Protein AF-A0A3M1MKJ1-F1 (afdb_monomer)

Structure (mmCIF, N/CA/C/O backbone):
data_AF-A0A3M1MKJ1-F1
#
_entry.id   AF-A0A3M1MKJ1-F1
#
loop_
_atom_site.group_PDB
_atom_site.id
_atom_site.type_symbol
_atom_site.label_atom_id
_atom_site.label_alt_id
_atom_site.label_comp_id
_atom_site.label_asym_id
_atom_site.label_entity_id
_atom_site.label_seq_id
_atom_site.pdbx_PDB_ins_code
_atom_site.Cartn_x
_atom_site.Cartn_y
_atom_site.Cartn_z
_atom_site.occupancy
_atom_site.B_iso_or_equiv
_atom_site.auth_seq_id
_atom_site.auth_comp_id
_atom_site.auth_asym_id
_atom_site.auth_atom_id
_atom_site.pdbx_PDB_model_num
ATOM 1 N N . MET A 1 1 ? -77.655 -26.118 -20.283 1.00 44.50 1 MET A N 1
ATOM 2 C CA . MET A 1 1 ? -76.369 -26.492 -19.653 1.00 44.50 1 MET A CA 1
ATOM 3 C C . MET A 1 1 ? -75.683 -25.214 -19.198 1.00 44.50 1 MET A C 1
ATOM 5 O O . MET A 1 1 ? -75.371 -24.375 -20.030 1.00 44.50 1 MET A O 1
ATOM 9 N N . LEU A 1 2 ? -75.584 -25.030 -17.882 1.00 45.72 2 LEU A N 1
ATOM 10 C CA . LEU A 1 2 ? -75.139 -23.816 -17.193 1.00 45.72 2 LEU A CA 1
ATOM 11 C C . LEU A 1 2 ? -73.603 -23.833 -17.069 1.00 45.72 2 LEU A C 1
ATOM 13 O O . LEU A 1 2 ? -73.055 -24.841 -16.626 1.00 45.72 2 LEU A O 1
ATOM 17 N N . ARG A 1 3 ? -72.900 -22.760 -17.451 1.00 49.41 3 ARG A N 1
ATOM 18 C CA . ARG A 1 3 ? -71.458 -22.596 -17.180 1.00 49.41 3 ARG A CA 1
ATOM 19 C C . ARG A 1 3 ? -71.204 -21.209 -16.593 1.00 49.41 3 ARG A C 1
ATOM 21 O O . ARG A 1 3 ? -71.334 -20.209 -17.289 1.00 49.41 3 ARG A O 1
ATOM 28 N N . LEU A 1 4 ? -70.880 -21.184 -15.303 1.00 50.47 4 LEU A N 1
ATOM 29 C CA . LEU A 1 4 ? -70.461 -20.012 -14.539 1.00 50.47 4 LEU A CA 1
ATOM 30 C C . LEU A 1 4 ? -68.922 -19.925 -14.594 1.00 50.47 4 LEU A C 1
ATOM 32 O O . LEU A 1 4 ? -68.280 -20.932 -14.283 1.00 50.47 4 LEU A O 1
ATOM 36 N N . PRO A 1 5 ? -68.300 -18.796 -14.978 1.00 58.44 5 PRO A N 1
ATOM 37 C CA . PRO A 1 5 ? -66.852 -18.662 -14.895 1.00 58.44 5 PRO A CA 1
ATOM 38 C C . PRO A 1 5 ? -66.436 -18.209 -13.488 1.00 58.44 5 PRO A C 1
ATOM 40 O O . PRO A 1 5 ? -66.929 -17.218 -12.955 1.00 58.44 5 PRO A O 1
ATOM 43 N N . LEU A 1 6 ? -65.525 -18.981 -12.897 1.00 55.62 6 LEU A N 1
ATOM 44 C CA . LEU A 1 6 ? -64.877 -18.750 -11.611 1.00 55.62 6 LEU A CA 1
ATOM 45 C C . LEU A 1 6 ? -63.793 -17.673 -11.768 1.00 55.62 6 LEU A C 1
ATOM 47 O O . LEU A 1 6 ? -62.724 -17.933 -12.318 1.00 55.62 6 LEU A O 1
ATOM 51 N N . THR A 1 7 ? -64.067 -16.462 -11.290 1.00 56.16 7 THR A N 1
ATOM 52 C CA . THR A 1 7 ? -63.101 -15.358 -11.252 1.00 56.16 7 THR A CA 1
ATOM 53 C C . THR A 1 7 ? -62.171 -15.541 -10.048 1.00 56.16 7 THR A C 1
ATOM 55 O O . THR A 1 7 ? -62.582 -15.346 -8.907 1.00 56.16 7 THR A O 1
ATOM 58 N N . ILE A 1 8 ? -60.919 -15.937 -10.287 1.00 60.19 8 ILE A N 1
ATOM 59 C CA . ILE A 1 8 ? -59.873 -16.006 -9.254 1.00 60.19 8 ILE A CA 1
ATOM 60 C C . ILE A 1 8 ? -59.255 -14.612 -9.100 1.00 60.19 8 ILE A C 1
ATOM 62 O O . ILE A 1 8 ? -58.613 -14.100 -10.016 1.00 60.19 8 ILE A O 1
ATOM 66 N N . LEU A 1 9 ? -59.467 -13.997 -7.936 1.00 54.03 9 LEU A N 1
ATOM 67 C CA . LEU A 1 9 ? -58.896 -12.710 -7.542 1.00 54.03 9 LEU A CA 1
ATOM 68 C C . LEU A 1 9 ? -57.541 -12.957 -6.850 1.00 54.03 9 LEU A C 1
ATOM 70 O O . LEU A 1 9 ? -57.502 -13.483 -5.740 1.00 54.03 9 LEU A O 1
ATOM 74 N N . ILE A 1 10 ? -56.428 -12.607 -7.502 1.00 65.31 10 ILE A N 1
ATOM 75 C CA . ILE A 1 10 ? -55.080 -12.692 -6.915 1.00 65.31 10 ILE A CA 1
ATOM 76 C C . ILE A 1 10 ? -54.782 -11.374 -6.191 1.00 65.31 10 ILE A C 1
ATOM 78 O O . ILE A 1 10 ? -54.643 -10.329 -6.824 1.00 65.31 10 ILE A O 1
ATOM 82 N N . VAL A 1 11 ? -54.679 -11.425 -4.862 1.00 54.47 11 VAL A N 1
ATOM 83 C CA . VAL A 1 11 ? -54.251 -10.301 -4.017 1.00 54.47 11 VAL A CA 1
ATOM 84 C C . VAL A 1 11 ? -52.725 -10.337 -3.902 1.00 54.47 11 VAL A C 1
ATOM 86 O O . VAL A 1 11 ? -52.169 -11.198 -3.224 1.00 54.47 11 VAL A O 1
ATOM 89 N N . PHE A 1 12 ? -52.039 -9.409 -4.571 1.00 56.84 12 PHE A N 1
ATOM 90 C CA . PHE A 1 12 ? -50.605 -9.175 -4.384 1.00 56.84 12 PHE A CA 1
ATOM 91 C C . PHE A 1 12 ? -50.377 -8.383 -3.089 1.00 56.84 12 PHE A C 1
ATOM 93 O O . PHE A 1 12 ? -50.688 -7.195 -3.017 1.00 56.84 12 PHE A O 1
ATOM 100 N N . ALA A 1 13 ? -49.817 -9.029 -2.066 1.00 53.59 13 ALA A N 1
ATOM 101 C CA . ALA A 1 13 ? -49.270 -8.334 -0.906 1.00 53.59 13 ALA A CA 1
ATOM 102 C C . ALA A 1 13 ? -47.932 -7.683 -1.298 1.00 53.59 13 ALA A C 1
ATOM 104 O O . ALA A 1 13 ? -46.962 -8.374 -1.610 1.00 53.59 13 ALA A O 1
ATOM 105 N N . ALA A 1 14 ? -47.885 -6.350 -1.313 1.00 55.50 14 ALA A N 1
ATOM 106 C CA . ALA A 1 14 ? -46.664 -5.591 -1.556 1.00 55.50 14 ALA A CA 1
ATOM 107 C C . ALA A 1 14 ? -45.733 -5.708 -0.339 1.00 55.50 14 ALA A C 1
ATOM 109 O O . ALA A 1 14 ? -45.978 -5.104 0.704 1.00 55.50 14 ALA A O 1
ATOM 110 N N . VAL A 1 15 ? -44.668 -6.498 -0.468 1.00 64.50 15 VAL A N 1
ATOM 111 C CA . VAL A 1 15 ? -43.574 -6.529 0.508 1.00 64.50 15 VAL A CA 1
ATOM 112 C C . VAL A 1 15 ? -42.641 -5.354 0.193 1.00 64.50 15 VAL A C 1
ATOM 114 O O . VAL A 1 15 ? -42.145 -5.277 -0.934 1.00 64.50 15 VAL A O 1
ATOM 117 N N . PRO A 1 16 ? -42.388 -4.422 1.129 1.00 58.75 16 PRO A N 1
ATOM 118 C CA . PRO A 1 16 ? -41.440 -3.345 0.894 1.00 58.75 16 PRO A CA 1
ATOM 119 C C . PRO A 1 16 ? -40.025 -3.931 0.850 1.00 58.75 16 PRO A C 1
ATOM 121 O O . PRO A 1 16 ? -39.505 -4.432 1.846 1.00 58.75 16 PRO A O 1
ATOM 124 N N . ALA A 1 17 ? -39.403 -3.883 -0.327 1.00 57.53 17 ALA A N 1
ATOM 125 C CA . ALA A 1 17 ? -37.996 -4.203 -0.500 1.00 57.53 17 ALA A CA 1
ATOM 126 C C . ALA A 1 17 ? -37.149 -3.109 0.172 1.00 57.53 17 ALA A C 1
ATOM 128 O O . ALA A 1 17 ? -37.038 -1.992 -0.332 1.00 57.53 17 ALA A O 1
ATOM 129 N N . LEU A 1 18 ? -36.553 -3.427 1.321 1.00 58.69 18 LEU A N 1
ATOM 130 C CA . LEU A 1 18 ? -35.468 -2.641 1.904 1.00 58.69 18 LEU A CA 1
ATOM 131 C C . LEU A 1 18 ? -34.250 -2.765 0.976 1.00 58.69 18 LEU A C 1
ATOM 133 O O . LEU A 1 18 ? -33.569 -3.788 0.960 1.00 58.69 18 LEU A O 1
ATOM 137 N N . ALA A 1 19 ? -34.013 -1.743 0.155 1.00 54.19 19 ALA A N 1
ATOM 138 C CA . ALA A 1 19 ? -32.850 -1.665 -0.720 1.00 54.19 19 ALA A CA 1
ATOM 139 C C . ALA A 1 19 ? -31.569 -1.460 0.111 1.00 54.19 19 ALA A C 1
ATOM 141 O O . ALA A 1 19 ? -31.458 -0.490 0.859 1.00 54.19 19 ALA A O 1
ATOM 142 N N . ALA A 1 20 ? -30.597 -2.364 -0.031 1.00 49.19 20 ALA A N 1
ATOM 143 C CA . ALA A 1 20 ? -29.265 -2.229 0.553 1.00 49.19 20 ALA A CA 1
ATOM 144 C C . ALA A 1 20 ? -28.429 -1.206 -0.252 1.00 49.19 20 ALA A C 1
ATOM 146 O O . ALA A 1 20 ? -28.209 -1.420 -1.446 1.00 49.19 20 ALA A O 1
ATOM 147 N N . PRO A 1 21 ? -27.924 -0.113 0.352 1.00 47.44 21 PRO A N 1
ATOM 148 C CA . PRO A 1 21 ? -27.178 0.934 -0.355 1.00 47.44 21 PRO A CA 1
ATOM 149 C C . PRO A 1 21 ? -25.675 0.619 -0.529 1.00 47.44 21 PRO A C 1
ATOM 151 O O . PRO A 1 21 ? -24.838 1.517 -0.501 1.00 47.44 21 PRO A O 1
ATOM 154 N N . SER A 1 22 ? -25.288 -0.649 -0.691 1.00 52.44 22 SER A N 1
ATOM 155 C CA . SER A 1 22 ? -23.883 -1.063 -0.528 1.00 52.44 22 SER A CA 1
ATOM 156 C C . SER A 1 22 ? -22.984 -0.832 -1.755 1.00 52.44 22 SER A C 1
ATOM 158 O O . SER A 1 22 ? -21.783 -0.644 -1.597 1.00 52.44 22 SER A O 1
ATOM 160 N N . SER A 1 23 ? -23.515 -0.795 -2.981 1.00 50.31 23 SER A N 1
ATOM 161 C CA . SER A 1 23 ? -22.684 -0.724 -4.200 1.00 50.31 23 SER A CA 1
ATOM 162 C C . SER A 1 23 ? -22.176 0.681 -4.543 1.00 50.31 23 SER A C 1
ATOM 164 O O . SER A 1 23 ? -21.058 0.834 -5.029 1.00 50.31 23 SER A O 1
ATOM 166 N N . GLN A 1 24 ? -22.963 1.722 -4.266 1.00 52.75 24 GLN A N 1
ATOM 167 C CA . GLN A 1 24 ? -22.581 3.111 -4.564 1.00 52.75 24 GLN A CA 1
ATOM 168 C C . GLN A 1 24 ? -21.527 3.638 -3.580 1.00 52.75 24 GLN A C 1
ATOM 170 O O . GLN A 1 24 ? -20.633 4.391 -3.963 1.00 52.75 24 GLN A O 1
ATOM 175 N N . HIS A 1 25 ? -21.605 3.206 -2.319 1.00 54.34 25 HIS A N 1
ATOM 176 C CA . HIS A 1 25 ? -20.670 3.599 -1.267 1.00 54.34 25 HIS A CA 1
ATOM 177 C C . HIS A 1 25 ? -19.290 2.953 -1.449 1.00 54.34 25 HIS A C 1
ATOM 179 O O . HIS A 1 25 ? -18.283 3.659 -1.416 1.00 54.34 25 HIS A O 1
ATOM 185 N N . LEU A 1 26 ? -19.237 1.657 -1.785 1.00 55.16 26 LEU A N 1
ATOM 186 C CA . LEU A 1 26 ? -17.987 0.962 -2.126 1.00 55.16 26 LEU A CA 1
ATOM 187 C C . LEU A 1 26 ? -17.297 1.572 -3.359 1.00 55.16 26 LEU A C 1
ATOM 189 O O . LEU A 1 26 ? -16.086 1.768 -3.343 1.00 55.16 26 LEU A O 1
ATOM 193 N N . GLY A 1 27 ? -18.060 1.977 -4.382 1.00 55.91 27 GLY A N 1
ATOM 194 C CA . GLY A 1 27 ? -17.507 2.659 -5.559 1.00 55.91 27 GLY A CA 1
ATOM 195 C C . GLY A 1 27 ? -16.817 3.994 -5.239 1.00 55.91 27 GLY A C 1
ATOM 196 O O . GLY A 1 27 ? -15.847 4.360 -5.898 1.00 55.91 27 GLY A O 1
ATOM 197 N N . SER A 1 28 ? -17.257 4.706 -4.193 1.00 58.31 28 SER A N 1
ATOM 198 C CA . SER A 1 28 ? -16.573 5.921 -3.720 1.00 58.31 28 SER A CA 1
ATOM 199 C C . SER A 1 28 ? -15.235 5.617 -3.032 1.00 58.31 28 SER A C 1
ATOM 201 O O . SER A 1 28 ? -14.289 6.409 -3.121 1.00 58.31 28 SER A O 1
ATOM 203 N N . LEU A 1 29 ? -15.141 4.441 -2.397 1.00 57.12 29 LEU A N 1
ATOM 204 C CA . LEU A 1 29 ? -13.925 3.950 -1.763 1.00 57.12 29 LEU A CA 1
ATOM 205 C C . LEU A 1 29 ? -12.910 3.476 -2.803 1.00 57.12 29 LEU A C 1
ATOM 207 O O . LEU A 1 29 ? -11.734 3.625 -2.533 1.00 57.12 29 LEU A O 1
ATOM 211 N N . SER A 1 30 ? -13.316 3.027 -3.994 1.00 62.16 30 SER A N 1
ATOM 212 C CA . SER A 1 30 ? -12.430 2.578 -5.090 1.00 62.16 30 SER A CA 1
ATOM 213 C C . SER A 1 30 ? -11.828 3.715 -5.946 1.00 62.16 30 SER A C 1
ATOM 215 O O . SER A 1 30 ? -11.547 3.543 -7.132 1.00 62.16 30 SER A O 1
ATOM 217 N N . THR A 1 31 ? -11.637 4.905 -5.370 1.00 68.44 31 THR A N 1
ATOM 218 C CA . THR A 1 31 ? -11.038 6.081 -6.038 1.00 68.44 31 THR A CA 1
ATOM 219 C C . THR A 1 31 ? -9.621 6.360 -5.528 1.00 68.44 31 THR A C 1
ATOM 221 O O . THR A 1 31 ? -9.249 5.870 -4.463 1.00 68.44 31 THR A O 1
ATOM 224 N N . ASP A 1 32 ? -8.850 7.224 -6.202 1.00 68.06 32 ASP A N 1
ATOM 225 C CA . ASP A 1 32 ? -7.521 7.653 -5.718 1.00 68.06 32 ASP A CA 1
ATOM 226 C C . ASP A 1 32 ? -7.573 8.213 -4.288 1.00 68.06 32 ASP A C 1
ATOM 228 O O . ASP A 1 32 ? -6.707 7.943 -3.457 1.00 68.06 32 ASP A O 1
ATOM 232 N N . LYS A 1 33 ? -8.649 8.940 -3.949 1.00 73.00 33 LYS A N 1
ATOM 233 C CA . LYS A 1 33 ? -8.877 9.428 -2.579 1.00 73.00 33 LYS A CA 1
ATOM 234 C C . LYS A 1 33 ? -9.069 8.287 -1.583 1.00 73.00 33 LYS A C 1
ATOM 236 O O . LYS A 1 33 ? -8.635 8.405 -0.438 1.00 73.00 33 LYS A O 1
ATOM 241 N N . GLY A 1 34 ? -9.716 7.207 -2.005 1.00 77.44 34 GLY A N 1
ATOM 242 C CA . GLY A 1 34 ? -9.892 6.010 -1.197 1.00 77.44 34 GLY A CA 1
ATOM 243 C C . GLY A 1 34 ? -8.583 5.265 -0.949 1.00 77.44 34 GLY A C 1
ATOM 244 O O . GLY A 1 34 ? -8.339 4.870 0.188 1.00 77.44 34 GLY A O 1
ATOM 245 N N . ILE A 1 35 ? -7.694 5.188 -1.943 1.00 78.88 35 ILE A N 1
ATOM 246 C CA . ILE A 1 35 ? -6.337 4.626 -1.792 1.00 78.88 35 ILE A CA 1
ATOM 247 C C . ILE A 1 35 ? -5.534 5.440 -0.781 1.00 78.88 35 ILE A C 1
ATOM 249 O O . ILE A 1 35 ? -4.988 4.893 0.178 1.00 78.88 35 ILE A O 1
ATOM 253 N N . SER A 1 36 ? -5.515 6.766 -0.936 1.00 81.06 36 SER A N 1
ATOM 254 C CA . SER A 1 36 ? -4.865 7.666 0.022 1.00 81.06 36 SER A CA 1
ATOM 255 C C . SER A 1 36 ? -5.437 7.498 1.431 1.00 81.06 36 SER A C 1
ATOM 257 O O . SER A 1 36 ? -4.697 7.495 2.418 1.00 81.06 36 SER A O 1
ATOM 259 N N . GLY A 1 37 ? -6.758 7.318 1.534 1.00 87.38 37 GLY A N 1
ATOM 260 C CA . GLY A 1 37 ? -7.434 6.968 2.777 1.00 87.38 37 GLY A CA 1
ATOM 261 C C . GLY A 1 37 ? -6.913 5.656 3.366 1.00 87.38 37 GLY A C 1
ATOM 262 O O . GLY A 1 37 ? -6.538 5.631 4.537 1.00 87.38 37 GLY A O 1
ATOM 263 N N . PHE A 1 38 ? -6.829 4.597 2.560 1.00 90.00 38 PHE A N 1
ATOM 264 C CA . PHE A 1 38 ?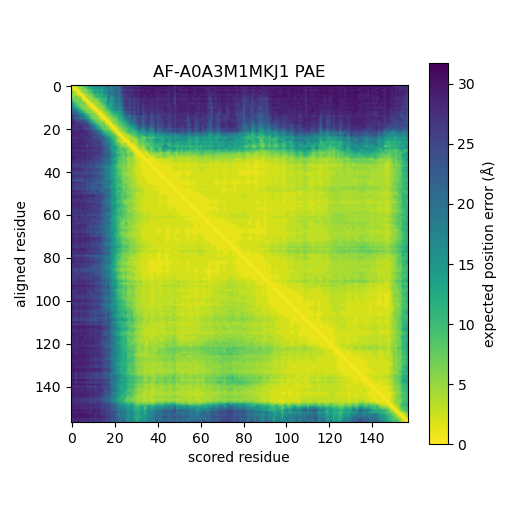 -6.329 3.288 2.975 1.00 90.00 38 PHE A CA 1
ATOM 265 C C . PHE A 1 38 ? -4.904 3.387 3.535 1.00 90.00 38 PHE A C 1
ATOM 267 O O . PHE A 1 38 ? -4.665 2.983 4.675 1.00 90.00 38 PHE A O 1
ATOM 274 N N . HIS A 1 39 ? -3.976 4.002 2.792 1.00 87.69 39 HIS A N 1
ATOM 275 C CA . HIS A 1 39 ? -2.589 4.177 3.241 1.00 87.69 39 HIS A CA 1
ATOM 276 C C . HIS A 1 39 ? -2.507 4.952 4.555 1.00 87.69 39 HIS A C 1
ATOM 278 O O . HIS A 1 39 ? -1.776 4.565 5.467 1.00 87.69 39 HIS A O 1
ATOM 284 N N . LYS A 1 40 ? -3.316 6.007 4.698 1.00 89.81 40 LYS A N 1
ATOM 285 C CA . LYS A 1 40 ? -3.372 6.803 5.926 1.00 89.81 40 LYS A CA 1
ATOM 286 C C . LYS A 1 40 ? -3.866 5.993 7.123 1.00 89.81 40 LYS A C 1
ATOM 288 O O . LYS A 1 40 ? -3.370 6.204 8.229 1.00 89.81 40 LYS A O 1
ATOM 293 N N . VAL A 1 41 ? -4.832 5.094 6.933 1.00 94.38 41 VAL A N 1
ATOM 294 C CA . VAL A 1 41 ? -5.298 4.205 8.007 1.00 94.38 41 VAL A CA 1
ATOM 295 C C . VAL A 1 41 ? -4.205 3.214 8.388 1.00 94.38 41 VAL A C 1
ATOM 297 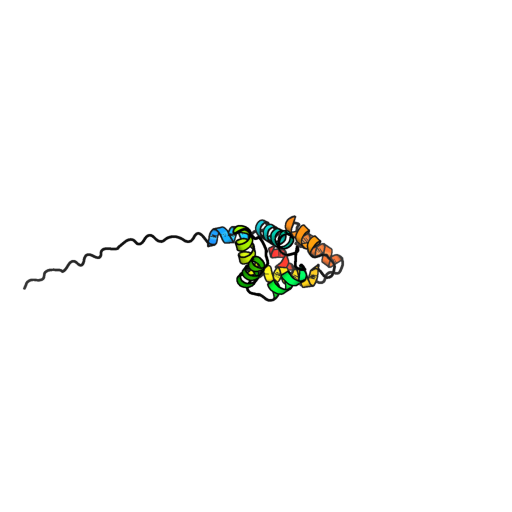O O . VAL A 1 41 ? -3.908 3.089 9.576 1.00 94.38 41 VAL A O 1
ATOM 300 N N . ILE A 1 42 ? -3.560 2.573 7.409 1.00 94.06 42 ILE A N 1
ATOM 301 C CA . ILE A 1 42 ? -2.450 1.653 7.676 1.00 94.06 42 ILE A CA 1
ATOM 302 C C . ILE A 1 42 ? -1.346 2.343 8.489 1.00 94.06 42 ILE A C 1
ATOM 304 O O . ILE A 1 42 ? -0.954 1.828 9.538 1.00 94.06 42 ILE A O 1
ATOM 308 N N . GLU A 1 43 ? -0.913 3.528 8.061 1.00 91.19 43 GLU A N 1
ATOM 309 C CA . GLU A 1 43 ? 0.173 4.268 8.712 1.00 91.19 43 GLU A CA 1
ATOM 310 C C . GLU A 1 43 ? -0.201 4.790 10.107 1.00 91.19 43 GLU A C 1
ATOM 312 O O . GLU A 1 43 ? 0.620 4.874 11.009 1.00 91.19 43 GLU A O 1
ATOM 317 N N . LYS A 1 44 ? -1.462 5.160 10.339 1.00 94.00 44 LYS A N 1
ATOM 318 C CA . LYS A 1 44 ? -1.850 5.732 11.639 1.00 94.00 44 LYS A CA 1
ATOM 319 C C . LYS A 1 44 ? -2.305 4.706 12.661 1.00 94.00 44 LYS A C 1
ATOM 321 O O . LYS A 1 44 ? -2.324 5.015 13.850 1.00 94.00 44 LYS A O 1
ATOM 326 N N . ARG A 1 45 ? -2.773 3.542 12.209 1.00 96.5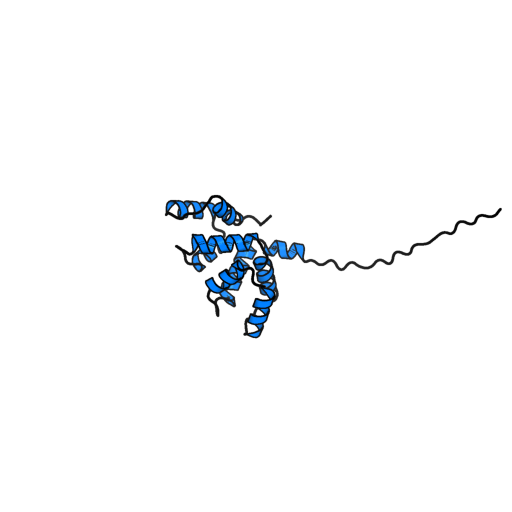0 45 ARG A N 1
ATOM 327 C CA . ARG A 1 45 ? -3.448 2.558 13.069 1.00 96.50 45 ARG A CA 1
ATOM 328 C C . ARG A 1 45 ? -2.676 1.260 13.179 1.00 96.50 45 ARG A C 1
ATOM 330 O O . ARG A 1 45 ? -2.659 0.655 14.246 1.00 96.50 45 ARG A O 1
ATOM 337 N N . CYS A 1 46 ? -2.071 0.815 12.084 1.00 96.44 46 CYS A N 1
ATOM 338 C CA . CYS A 1 46 ? -1.467 -0.508 12.013 1.00 96.44 46 CYS A CA 1
ATOM 339 C C . CYS A 1 46 ? 0.043 -0.445 12.250 1.00 96.44 46 CYS A C 1
ATOM 341 O O . CYS A 1 46 ? 0.573 -1.292 12.974 1.00 96.44 46 CYS A O 1
ATOM 343 N N . THR A 1 47 ? 0.736 0.562 11.704 1.00 95.56 47 THR A N 1
ATOM 344 C CA . THR A 1 47 ? 2.199 0.666 11.849 1.00 95.56 47 THR A CA 1
ATOM 345 C C . THR A 1 47 ? 2.653 1.064 13.254 1.00 95.56 47 THR A C 1
ATOM 347 O O . THR A 1 47 ? 3.800 0.833 13.622 1.00 95.56 47 THR A O 1
ATOM 350 N N . THR A 1 48 ? 1.731 1.529 14.104 1.00 95.25 48 THR A N 1
ATOM 351 C CA . THR A 1 48 ? 1.984 1.746 15.538 1.00 95.25 48 THR A CA 1
ATOM 352 C C . THR A 1 48 ? 2.449 0.475 16.259 1.00 95.25 48 THR A C 1
ATOM 354 O O . THR A 1 48 ? 3.194 0.559 17.233 1.00 95.25 48 THR A O 1
ATOM 357 N N . CYS A 1 49 ? 2.027 -0.711 15.799 1.00 97.81 49 CYS A N 1
ATOM 358 C CA . CYS A 1 49 ? 2.385 -1.993 16.422 1.00 97.81 49 CYS A CA 1
ATOM 359 C C . CYS A 1 49 ? 2.952 -3.036 15.443 1.00 97.81 49 CYS A C 1
ATOM 361 O O . CYS A 1 49 ? 3.414 -4.100 15.870 1.00 97.81 49 CYS A O 1
ATOM 363 N N . HIS A 1 50 ? 2.894 -2.794 14.134 1.00 96.56 50 HIS A N 1
ATOM 364 C CA . HIS A 1 50 ? 3.331 -3.737 13.105 1.00 96.56 50 HIS A CA 1
ATOM 365 C C . HIS A 1 50 ? 4.260 -3.072 12.098 1.00 96.56 50 HIS A C 1
ATOM 367 O O . HIS A 1 50 ? 4.127 -1.897 11.798 1.00 96.56 50 HIS A O 1
ATOM 373 N N . SER A 1 51 ? 5.184 -3.831 11.514 1.00 95.00 51 SER A N 1
ATOM 374 C CA . SER A 1 51 ? 5.914 -3.323 10.355 1.00 95.00 51 SER A CA 1
ATOM 375 C C . SER A 1 51 ? 4.999 -3.261 9.134 1.00 95.00 51 SER A C 1
ATOM 377 O O . SER A 1 51 ? 4.098 -4.093 8.968 1.00 95.00 51 SER A O 1
ATOM 379 N N . ARG A 1 52 ? 5.270 -2.306 8.242 1.00 92.19 52 ARG A N 1
ATOM 380 C CA . ARG A 1 52 ? 4.555 -2.186 6.969 1.00 92.19 52 ARG A CA 1
ATOM 381 C C . ARG A 1 52 ? 4.686 -3.456 6.122 1.00 92.19 52 ARG A C 1
ATOM 383 O O . ARG A 1 52 ? 3.676 -3.947 5.629 1.00 92.19 52 ARG A O 1
ATOM 390 N N . ASP A 1 53 ? 5.872 -4.064 6.098 1.00 91.50 53 ASP A N 1
ATOM 391 C CA . ASP A 1 53 ? 6.123 -5.336 5.405 1.00 91.50 53 ASP A CA 1
ATOM 392 C C . ASP A 1 53 ? 5.236 -6.481 5.907 1.00 91.50 53 ASP A C 1
ATOM 394 O O . ASP A 1 53 ? 4.748 -7.290 5.120 1.00 91.50 53 ASP A O 1
ATOM 398 N N . ARG A 1 54 ? 4.989 -6.564 7.223 1.00 95.19 54 ARG A N 1
ATOM 399 C CA . ARG A 1 54 ? 4.117 -7.603 7.792 1.00 95.19 54 ARG A CA 1
ATOM 400 C C . ARG A 1 54 ? 2.680 -7.451 7.297 1.00 95.19 54 ARG A C 1
ATOM 402 O O . ARG A 1 54 ? 2.015 -8.452 7.043 1.00 95.19 54 ARG A O 1
ATOM 409 N N . ILE A 1 55 ? 2.211 -6.212 7.193 1.00 95.00 55 ILE A N 1
ATOM 410 C CA . ILE A 1 55 ? 0.864 -5.885 6.720 1.00 95.00 55 ILE A CA 1
ATOM 411 C C . ILE A 1 55 ? 0.758 -6.187 5.223 1.00 95.00 55 ILE A C 1
ATOM 413 O O . ILE A 1 55 ? -0.175 -6.866 4.802 1.00 95.00 55 ILE A O 1
ATOM 417 N N . ASP A 1 56 ? 1.744 -5.749 4.438 1.00 92.06 56 ASP A N 1
ATOM 418 C CA . ASP A 1 56 ? 1.789 -5.982 2.993 1.00 92.06 56 ASP A CA 1
ATOM 419 C C . ASP A 1 56 ? 1.861 -7.471 2.650 1.00 92.06 56 ASP A C 1
ATOM 421 O O . ASP A 1 56 ? 1.195 -7.918 1.716 1.00 92.06 56 ASP A O 1
ATOM 425 N N . LYS A 1 57 ? 2.595 -8.259 3.444 1.00 92.00 57 LYS A N 1
ATOM 426 C CA . LYS A 1 57 ? 2.621 -9.717 3.319 1.00 92.00 57 LYS A CA 1
ATOM 427 C C . LYS A 1 57 ? 1.242 -10.332 3.556 1.00 92.00 57 LYS A C 1
ATOM 429 O O . LYS A 1 57 ? 0.813 -11.158 2.760 1.00 92.00 57 LYS A O 1
ATOM 434 N N . ALA A 1 58 ? 0.534 -9.916 4.607 1.00 95.31 58 ALA A N 1
ATOM 435 C CA . ALA A 1 58 ? -0.808 -10.425 4.886 1.00 95.31 58 ALA A CA 1
ATOM 436 C C . ALA A 1 58 ? -1.800 -10.099 3.754 1.00 95.31 58 ALA A C 1
ATOM 438 O O . ALA A 1 58 ? -2.628 -10.942 3.407 1.00 95.31 58 ALA A O 1
ATOM 439 N N . LEU A 1 59 ? -1.689 -8.905 3.158 1.00 93.31 59 LEU A N 1
ATOM 440 C CA . LEU A 1 59 ? -2.495 -8.501 2.005 1.00 93.31 59 LEU A CA 1
ATOM 441 C C . LEU A 1 59 ? -2.166 -9.349 0.767 1.00 93.31 59 LEU A C 1
ATOM 443 O O . LEU A 1 59 ? -3.071 -9.879 0.126 1.00 93.31 59 LEU A O 1
ATOM 447 N N . ALA A 1 60 ? -0.878 -9.525 0.460 1.00 88.56 60 ALA A N 1
ATOM 448 C CA . ALA A 1 60 ? -0.426 -10.336 -0.672 1.00 88.56 60 ALA A CA 1
ATOM 449 C C . ALA A 1 60 ? -0.826 -11.818 -0.538 1.00 88.56 60 ALA A C 1
ATOM 451 O O . ALA A 1 60 ? -1.129 -12.469 -1.534 1.00 88.56 60 ALA A O 1
ATOM 452 N N . GLU A 1 61 ? -0.862 -12.339 0.690 1.00 92.25 61 GLU A N 1
ATOM 453 C CA . GLU A 1 61 ? -1.294 -13.706 1.009 1.00 92.25 61 GLU A CA 1
ATOM 454 C C . GLU A 1 61 ? -2.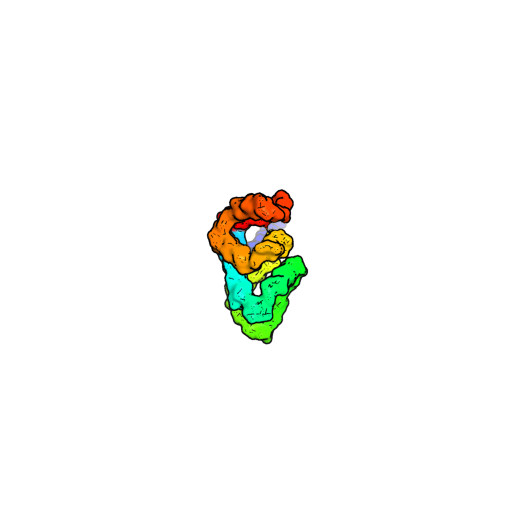818 -13.871 1.081 1.00 92.25 61 GLU A C 1
ATOM 456 O O . GLU A 1 61 ? -3.289 -14.968 1.381 1.00 92.25 61 GLU A O 1
ATOM 461 N N . ARG A 1 62 ? -3.598 -12.810 0.825 1.00 91.62 62 ARG A N 1
ATOM 462 C CA . ARG A 1 62 ? -5.068 -12.837 0.906 1.00 91.62 62 ARG A CA 1
ATOM 463 C C . ARG A 1 62 ? -5.589 -13.346 2.244 1.00 91.62 62 ARG A C 1
ATOM 465 O O . ARG A 1 62 ? -6.602 -14.039 2.313 1.00 91.62 62 ARG A O 1
ATOM 472 N N . GLN A 1 63 ? -4.896 -12.994 3.322 1.00 95.62 63 GLN A N 1
ATOM 473 C CA . GLN A 1 63 ? -5.376 -13.334 4.652 1.00 95.62 63 GLN A CA 1
ATOM 474 C C . GLN A 1 63 ? -6.722 -12.646 4.909 1.00 95.62 63 GLN A C 1
ATOM 476 O O . GLN A 1 63 ? -6.933 -11.511 4.480 1.00 95.62 63 GLN A O 1
ATOM 481 N N . ASP A 1 64 ? -7.610 -13.326 5.633 1.00 96.12 64 ASP A N 1
ATOM 482 C CA . ASP A 1 64 ? -8.929 -12.804 5.985 1.00 96.12 64 ASP A CA 1
ATOM 483 C C . ASP A 1 64 ? -8.805 -11.537 6.846 1.00 96.12 64 ASP A C 1
ATOM 485 O O . ASP A 1 64 ? -8.422 -11.580 8.024 1.00 96.12 64 ASP A O 1
ATOM 489 N N . ILE A 1 65 ? -9.126 -10.394 6.237 1.00 95.88 65 ILE A N 1
ATOM 490 C CA . ILE A 1 65 ? -9.036 -9.086 6.878 1.00 95.88 65 ILE A CA 1
ATOM 491 C C . ILE A 1 65 ? -10.017 -8.950 8.036 1.00 95.88 65 ILE A C 1
ATOM 493 O O . ILE A 1 65 ? -9.650 -8.385 9.060 1.00 95.88 65 ILE A O 1
ATOM 497 N N . GLU A 1 66 ? -11.219 -9.518 7.956 1.00 96.62 66 GLU A N 1
ATOM 498 C CA . GLU A 1 66 ? -12.208 -9.383 9.029 1.00 96.62 66 GLU A CA 1
ATOM 499 C C . GLU A 1 66 ? -11.726 -10.094 10.297 1.00 96.62 66 GLU A C 1
ATOM 501 O O . GLU A 1 66 ? -11.767 -9.521 11.397 1.00 96.62 66 GLU A O 1
ATOM 506 N N . ALA A 1 67 ? -11.155 -11.292 10.133 1.00 97.94 67 ALA A N 1
ATOM 507 C CA . ALA A 1 67 ? -10.521 -12.035 11.217 1.00 97.94 67 ALA A CA 1
ATOM 508 C C . ALA A 1 67 ? -9.289 -11.303 11.782 1.00 97.94 67 ALA A C 1
ATOM 510 O O . ALA A 1 67 ? -9.097 -11.246 13.005 1.00 97.94 67 ALA A O 1
ATOM 511 N N . ILE A 1 68 ? -8.457 -10.705 10.917 1.00 97.81 68 ILE A N 1
ATOM 512 C CA . ILE A 1 68 ? -7.318 -9.882 11.346 1.00 97.81 68 ILE A CA 1
ATOM 513 C C . ILE A 1 68 ? -7.805 -8.694 12.177 1.00 97.81 68 ILE A C 1
ATOM 515 O O . ILE A 1 68 ? -7.329 -8.519 13.301 1.00 97.81 68 ILE A O 1
ATOM 519 N N . LEU A 1 69 ? -8.749 -7.906 11.659 1.00 97.62 69 LEU A N 1
ATOM 520 C CA . LEU A 1 69 ? -9.238 -6.697 12.314 1.00 97.62 69 LEU A CA 1
ATOM 521 C C . LEU A 1 69 ? -9.940 -7.027 13.632 1.00 97.62 69 LEU A C 1
ATOM 523 O O . LEU A 1 69 ? -9.694 -6.343 14.620 1.00 97.62 69 LEU A O 1
ATOM 527 N N . ALA A 1 70 ? -10.732 -8.103 13.702 1.00 97.94 70 ALA A N 1
ATOM 528 C CA . ALA A 1 70 ? -11.336 -8.562 14.957 1.00 97.94 70 ALA A CA 1
ATOM 529 C C . ALA A 1 70 ? -10.272 -8.884 16.023 1.00 97.94 70 ALA A C 1
ATOM 531 O O . ALA A 1 70 ? -10.350 -8.416 17.162 1.00 97.94 70 ALA A O 1
ATOM 532 N N . ARG A 1 71 ? -9.218 -9.618 15.640 1.00 98.12 71 ARG A N 1
ATOM 533 C CA . ARG A 1 71 ? -8.095 -9.934 16.534 1.00 98.12 71 ARG A CA 1
ATOM 534 C C . ARG A 1 71 ? -7.315 -8.686 16.953 1.00 98.12 71 ARG A C 1
ATOM 536 O O . ARG A 1 71 ? -6.841 -8.635 18.086 1.00 98.12 71 ARG A O 1
ATOM 543 N N . MET A 1 72 ? -7.147 -7.707 16.063 1.00 98.19 72 MET A N 1
ATOM 544 C CA . MET A 1 72 ? -6.456 -6.453 16.382 1.00 98.19 72 MET A CA 1
ATOM 545 C C . MET A 1 72 ? -7.286 -5.579 17.321 1.00 98.19 72 MET A C 1
ATOM 547 O O . MET A 1 72 ? -6.739 -5.058 18.290 1.00 98.19 72 MET A O 1
ATOM 551 N N . THR A 1 73 ? -8.603 -5.491 17.117 1.00 97.62 73 THR A N 1
ATOM 552 C CA . THR A 1 73 ? -9.519 -4.810 18.043 1.00 97.62 73 THR A CA 1
ATOM 553 C C . THR A 1 73 ? -9.474 -5.445 19.431 1.00 97.62 73 THR A C 1
ATOM 555 O O . THR A 1 73 ? -9.310 -4.732 20.417 1.00 97.62 73 THR A O 1
ATOM 558 N N . GLY A 1 74 ? -9.486 -6.781 19.523 1.00 97.94 74 GLY A N 1
ATOM 559 C CA . GLY A 1 74 ? -9.317 -7.487 20.801 1.00 97.94 74 GLY A CA 1
ATOM 560 C C . GLY A 1 74 ? -7.962 -7.244 21.485 1.00 97.94 74 GLY A C 1
ATOM 561 O O . GLY A 1 74 ? -7.835 -7.441 22.689 1.00 97.94 74 GLY A O 1
ATOM 562 N N . LYS A 1 75 ? -6.951 -6.789 20.735 1.00 97.62 75 LYS A N 1
ATOM 563 C CA . LYS A 1 75 ? -5.623 -6.394 21.237 1.00 97.62 75 L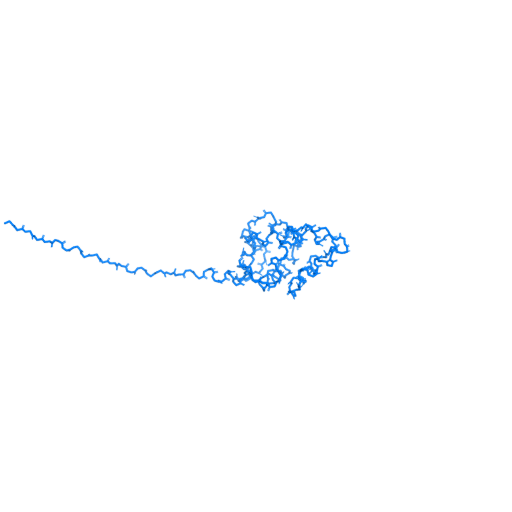YS A CA 1
ATOM 564 C C . LYS A 1 75 ? -5.481 -4.882 21.463 1.00 97.62 75 LYS A C 1
ATOM 566 O O . LYS A 1 75 ? -4.383 -4.430 21.770 1.00 97.62 75 LYS A O 1
ATOM 571 N N . GLY A 1 76 ? -6.565 -4.117 21.328 1.00 96.94 76 GLY A N 1
ATOM 572 C CA . GLY A 1 76 ? -6.599 -2.681 21.614 1.00 96.94 76 GLY A CA 1
ATOM 573 C C . GLY A 1 76 ? -6.517 -1.761 20.394 1.00 96.94 76 GLY A C 1
ATOM 574 O O . GLY A 1 76 ? -6.431 -0.547 20.571 1.00 96.94 76 GLY A O 1
ATOM 575 N N . ALA A 1 77 ? -6.562 -2.280 19.162 1.00 97.00 77 ALA A N 1
ATOM 576 C CA . ALA A 1 77 ? -6.659 -1.422 17.982 1.00 97.00 77 ALA A CA 1
ATOM 577 C C . ALA A 1 77 ? -8.011 -0.691 17.953 1.00 97.00 77 ALA A C 1
ATOM 579 O O . ALA A 1 77 ? -9.071 -1.318 17.998 1.00 97.00 77 ALA A O 1
ATOM 580 N N . ASN A 1 78 ? -7.967 0.635 17.830 1.00 95.56 78 ASN A N 1
ATOM 581 C CA . ASN A 1 78 ? -9.153 1.481 17.743 1.00 95.56 78 ASN A CA 1
ATOM 582 C C . ASN A 1 78 ? -9.371 1.938 16.294 1.00 95.56 78 ASN A C 1
ATOM 584 O O . ASN A 1 78 ? -8.676 2.836 15.813 1.00 95.56 78 ASN A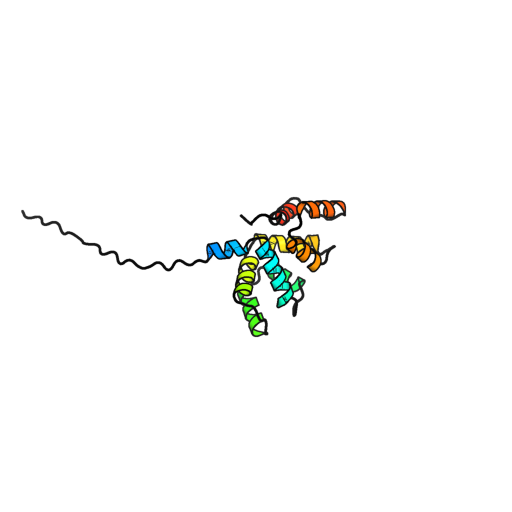 O 1
ATOM 588 N N . LEU A 1 79 ? -10.318 1.294 15.609 1.00 96.12 79 LEU A N 1
ATOM 589 C CA . LEU A 1 79 ? -10.738 1.613 14.245 1.00 96.12 79 LEU A CA 1
ATOM 590 C C . LEU A 1 79 ? -12.196 2.067 14.266 1.00 96.12 79 LEU A C 1
ATOM 592 O O . LEU A 1 79 ? -13.056 1.379 14.817 1.00 96.12 79 LEU A O 1
ATOM 596 N N . SER A 1 80 ? -12.480 3.202 13.636 1.00 96.62 80 SER A N 1
ATOM 597 C CA . SER A 1 80 ? -13.856 3.625 13.378 1.00 96.62 80 SER A CA 1
ATOM 598 C C . SER A 1 80 ? -14.547 2.685 12.376 1.00 96.62 80 SER A C 1
ATOM 600 O O . SER A 1 80 ? -13.866 2.028 11.580 1.00 96.62 80 SER A O 1
ATOM 602 N N . PRO A 1 81 ? -15.895 2.644 12.348 1.00 95.12 81 PRO A N 1
ATOM 603 C CA . PRO A 1 81 ? -16.632 1.853 11.361 1.00 95.12 81 PRO A CA 1
ATOM 604 C C . PRO A 1 81 ? -16.228 2.170 9.914 1.00 95.12 81 PRO A C 1
ATOM 606 O O . PRO A 1 81 ? -16.014 1.255 9.126 1.00 95.12 81 PRO A O 1
ATOM 609 N N . ALA A 1 82 ? -16.023 3.453 9.595 1.00 92.38 82 ALA A N 1
ATOM 610 C CA . ALA A 1 82 ? -15.597 3.891 8.266 1.00 92.38 82 ALA A CA 1
ATOM 611 C C . ALA A 1 82 ? -14.169 3.434 7.913 1.00 92.38 82 ALA A C 1
ATOM 613 O O . ALA A 1 82 ? -13.915 3.033 6.782 1.00 92.38 82 ALA A O 1
ATOM 614 N N . GLU A 1 83 ? -13.229 3.456 8.869 1.00 95.44 83 GLU A N 1
ATOM 615 C CA . GLU A 1 83 ? -11.875 2.925 8.646 1.00 95.44 83 GLU A CA 1
ATOM 616 C C . GLU A 1 83 ? -11.908 1.405 8.422 1.00 95.44 83 GLU A C 1
ATOM 618 O O . GLU A 1 83 ? -11.206 0.905 7.546 1.00 95.44 83 GLU A O 1
ATOM 623 N N . ARG A 1 84 ? -12.739 0.668 9.175 1.00 95.88 84 ARG A N 1
ATOM 624 C CA . ARG A 1 84 ? -12.898 -0.786 9.005 1.00 95.88 84 ARG A CA 1
ATOM 625 C C . ARG A 1 84 ? -13.469 -1.136 7.633 1.00 95.88 84 ARG A C 1
ATOM 627 O O . ARG A 1 84 ? -12.953 -2.033 6.967 1.00 95.88 84 ARG A O 1
ATOM 634 N N . GLU A 1 85 ? -14.506 -0.424 7.214 1.00 92.75 85 GLU A N 1
ATOM 635 C CA . GLU A 1 85 ? -15.133 -0.607 5.909 1.00 92.75 85 GLU A CA 1
ATOM 636 C C . GLU A 1 85 ? -14.156 -0.300 4.767 1.00 92.75 85 GLU A C 1
ATOM 638 O O . GLU A 1 85 ? -13.995 -1.116 3.862 1.00 92.75 85 GLU A O 1
ATOM 643 N N . LEU A 1 86 ? -13.430 0.820 4.857 1.00 91.94 86 LEU A N 1
ATOM 644 C CA . LEU A 1 86 ? -12.403 1.194 3.887 1.00 91.94 86 LEU A CA 1
ATOM 645 C C . LEU A 1 86 ? -11.307 0.127 3.769 1.00 91.94 86 LEU A C 1
ATOM 647 O O . LEU A 1 86 ? -10.946 -0.257 2.657 1.00 91.94 86 LEU A O 1
ATOM 651 N N . LEU A 1 87 ? -10.778 -0.357 4.900 1.00 94.12 87 LEU A N 1
ATOM 652 C CA . LEU A 1 87 ? -9.762 -1.411 4.903 1.00 94.12 87 LEU A CA 1
ATOM 653 C C . LEU A 1 87 ? -10.285 -2.679 4.228 1.00 94.12 87 LEU A C 1
ATOM 655 O O . LEU A 1 87 ? -9.579 -3.262 3.413 1.00 94.12 87 LEU A O 1
ATOM 659 N N . THR A 1 88 ? -11.515 -3.081 4.537 1.00 92.94 88 THR A N 1
ATOM 660 C CA . THR A 1 88 ? -12.118 -4.310 4.007 1.00 92.94 88 THR A CA 1
ATOM 661 C C . THR A 1 88 ? -12.353 -4.221 2.504 1.00 92.94 88 THR A C 1
ATOM 663 O O . THR A 1 88 ? -11.969 -5.139 1.780 1.00 92.94 88 THR A O 1
ATOM 666 N N . ALA A 1 89 ? -12.899 -3.097 2.030 1.00 89.25 89 ALA A N 1
ATOM 667 C CA . ALA A 1 89 ? -13.151 -2.855 0.613 1.00 89.25 89 ALA A CA 1
ATOM 668 C C . ALA A 1 89 ? -11.871 -2.987 -0.226 1.00 89.25 89 ALA A C 1
ATOM 670 O O . ALA A 1 89 ? -11.843 -3.716 -1.214 1.00 89.25 89 ALA A O 1
ATOM 671 N N . TRP A 1 90 ? -10.784 -2.341 0.203 1.00 88.25 90 TRP A N 1
ATOM 672 C CA . TRP A 1 90 ? -9.511 -2.385 -0.520 1.00 88.25 90 TRP A CA 1
ATOM 673 C C . TRP A 1 90 ? -8.766 -3.710 -0.368 1.00 88.25 90 TRP A C 1
ATOM 675 O O . TRP A 1 90 ? -8.127 -4.165 -1.311 1.00 88.25 90 TRP A O 1
ATOM 685 N N . TRP A 1 91 ? -8.847 -4.364 0.792 1.00 91.31 91 TRP A N 1
ATOM 686 C CA . TRP A 1 91 ? -8.161 -5.642 1.013 1.00 91.31 91 TRP A CA 1
ATOM 687 C C . TRP A 1 91 ? -8.711 -6.772 0.135 1.00 91.31 91 TRP A C 1
ATOM 689 O O . TRP A 1 91 ? -7.973 -7.674 -0.276 1.00 91.31 91 TRP A O 1
ATOM 699 N N . GLN A 1 92 ? -10.011 -6.714 -0.157 1.00 87.00 92 GLN A N 1
ATOM 700 C CA . GLN A 1 92 ? -10.701 -7.662 -1.028 1.00 87.00 92 GLN A CA 1
ATOM 701 C C . GLN A 1 92 ? -10.571 -7.315 -2.518 1.00 87.00 92 GLN A C 1
ATOM 703 O O . GLN A 1 92 ? -10.906 -8.145 -3.357 1.00 87.00 92 GLN A O 1
ATOM 708 N N . ASP A 1 93 ? -10.058 -6.132 -2.865 1.00 87.06 93 ASP A N 1
ATOM 709 C CA . ASP A 1 93 ? -9.878 -5.735 -4.258 1.00 87.06 93 ASP A CA 1
ATOM 710 C C . ASP A 1 93 ? -8.683 -6.476 -4.888 1.00 87.06 93 ASP A C 1
ATOM 712 O O . ASP A 1 93 ? -7.546 -6.476 -4.385 1.00 87.06 93 ASP A O 1
ATOM 716 N N . ASP A 1 94 ? -8.945 -7.157 -6.007 1.00 85.75 94 ASP A N 1
ATOM 717 C CA . ASP A 1 94 ? -7.928 -7.955 -6.679 1.00 85.75 94 ASP A CA 1
ATOM 718 C C . ASP A 1 94 ? -6.831 -7.114 -7.328 1.00 85.75 94 ASP A C 1
ATOM 720 O O . ASP A 1 94 ? -5.644 -7.453 -7.253 1.00 85.75 94 ASP A O 1
ATOM 724 N N . ARG A 1 95 ? -7.230 -5.992 -7.924 1.00 83.88 95 ARG A N 1
ATOM 725 C CA . ARG A 1 95 ? -6.346 -5.065 -8.629 1.00 83.88 95 ARG A CA 1
ATOM 726 C C . ARG A 1 95 ? -5.446 -4.356 -7.631 1.00 83.88 95 ARG A C 1
ATOM 728 O O . ARG A 1 95 ? -4.245 -4.243 -7.865 1.00 83.88 95 ARG A O 1
ATOM 735 N N . PHE A 1 96 ? -6.004 -3.943 -6.497 1.00 85.38 96 PHE A N 1
ATOM 736 C CA . PHE A 1 96 ? -5.258 -3.296 -5.428 1.00 85.38 96 PHE A CA 1
ATOM 737 C C . PHE A 1 96 ? -4.164 -4.195 -4.861 1.00 85.38 96 PHE A C 1
ATOM 739 O O . PHE A 1 96 ? -3.018 -3.762 -4.730 1.00 85.38 96 PHE A O 1
ATOM 746 N N . ALA A 1 97 ? -4.478 -5.459 -4.570 1.00 86.75 97 ALA A N 1
ATOM 747 C CA . ALA A 1 97 ? -3.466 -6.380 -4.068 1.00 86.75 97 ALA A CA 1
ATOM 748 C C . ALA A 1 97 ? -2.363 -6.659 -5.097 1.00 86.75 97 ALA A C 1
ATOM 750 O O . ALA A 1 97 ? -1.191 -6.713 -4.717 1.00 86.75 97 ALA A O 1
ATOM 751 N N . GLU A 1 98 ? -2.698 -6.776 -6.388 1.00 87.12 98 GLU A N 1
ATOM 752 C CA . GLU A 1 98 ? -1.683 -6.932 -7.438 1.00 87.12 98 GLU A CA 1
ATOM 753 C C . GLU A 1 98 ? -0.779 -5.697 -7.524 1.00 87.12 98 GLU A C 1
ATOM 755 O O . GLU A 1 98 ? 0.443 -5.834 -7.615 1.00 87.12 98 GLU A O 1
ATOM 760 N N . VAL A 1 99 ? -1.331 -4.489 -7.407 1.00 86.75 99 VAL A N 1
ATOM 761 C CA . VAL A 1 99 ? -0.504 -3.278 -7.370 1.00 86.75 99 VAL A CA 1
ATOM 762 C C . VAL A 1 99 ? 0.376 -3.248 -6.127 1.00 86.75 99 VAL A C 1
ATOM 764 O O . VAL A 1 99 ? 1.576 -2.983 -6.232 1.00 86.75 99 VAL A O 1
ATOM 767 N N . ASN A 1 100 ? -0.176 -3.567 -4.956 1.00 88.69 100 ASN A N 1
ATOM 768 C CA . ASN A 1 100 ? 0.600 -3.607 -3.724 1.00 88.69 100 ASN A CA 1
ATOM 769 C C . ASN A 1 100 ? 1.764 -4.605 -3.828 1.00 88.69 100 ASN A C 1
ATOM 771 O O . ASN 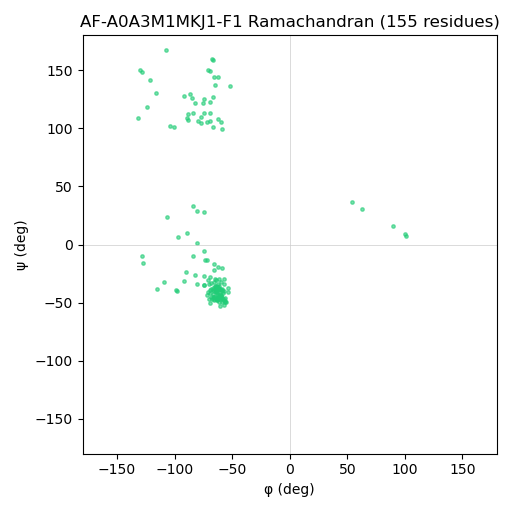A 1 100 ? 2.875 -4.312 -3.382 1.00 88.69 100 ASN A O 1
ATOM 775 N N . ARG A 1 101 ? 1.534 -5.749 -4.485 1.00 90.00 101 ARG A N 1
ATOM 776 C CA . ARG A 1 101 ? 2.568 -6.743 -4.787 1.00 90.00 101 ARG A CA 1
ATOM 777 C C . ARG A 1 101 ? 3.647 -6.177 -5.713 1.00 90.00 101 ARG A C 1
ATOM 779 O O . ARG A 1 101 ? 4.830 -6.363 -5.435 1.00 90.00 101 ARG A O 1
ATOM 786 N N . VAL A 1 102 ? 3.271 -5.489 -6.795 1.00 91.06 102 VAL A N 1
ATOM 787 C CA . VAL A 1 102 ? 4.242 -4.862 -7.713 1.00 91.06 102 VAL A CA 1
ATOM 788 C C . VAL A 1 102 ? 5.077 -3.810 -6.984 1.00 91.06 102 VAL A C 1
ATOM 790 O O . VAL A 1 102 ? 6.302 -3.831 -7.101 1.00 91.06 102 VAL A O 1
ATOM 793 N N . ILE A 1 103 ? 4.453 -2.956 -6.169 1.00 90.31 103 ILE A N 1
ATOM 794 C CA . ILE A 1 103 ? 5.154 -1.963 -5.343 1.00 90.31 103 ILE A CA 1
ATOM 795 C C . ILE A 1 103 ? 6.181 -2.642 -4.429 1.00 90.31 103 ILE A C 1
ATOM 797 O O . ILE A 1 103 ? 7.350 -2.247 -4.420 1.00 90.31 103 ILE A O 1
ATOM 801 N N . GLN A 1 104 ? 5.771 -3.691 -3.712 1.00 90.62 104 GLN A N 1
ATOM 802 C CA . GLN A 1 104 ? 6.645 -4.406 -2.781 1.00 90.62 104 GLN A CA 1
ATOM 803 C C . GLN A 1 104 ? 7.813 -5.118 -3.474 1.00 90.62 104 GLN A C 1
ATOM 805 O O . GLN A 1 104 ? 8.860 -5.310 -2.869 1.00 90.62 104 GLN A O 1
ATOM 810 N N . LEU A 1 105 ? 7.658 -5.549 -4.725 1.00 92.12 105 LEU A N 1
ATOM 811 C CA . LEU A 1 105 ? 8.718 -6.277 -5.428 1.00 92.12 105 LEU A CA 1
ATOM 812 C C . LEU A 1 105 ? 9.636 -5.368 -6.241 1.00 92.12 105 LEU A C 1
ATOM 814 O O . LEU A 1 105 ? 10.805 -5.697 -6.435 1.00 92.12 105 LEU A O 1
ATOM 818 N N . ARG A 1 106 ? 9.109 -4.260 -6.767 1.00 93.75 106 ARG A N 1
ATOM 819 C CA . ARG A 1 106 ? 9.817 -3.429 -7.750 1.00 93.75 106 ARG A CA 1
ATOM 820 C C . ARG A 1 106 ? 10.266 -2.092 -7.200 1.00 93.75 106 ARG A C 1
ATOM 822 O O . ARG A 1 106 ? 11.305 -1.593 -7.618 1.00 93.75 106 ARG A O 1
ATOM 829 N N . CYS A 1 107 ? 9.516 -1.525 -6.263 1.00 91.94 107 CYS A N 1
ATOM 830 C CA . CYS A 1 107 ? 9.768 -0.172 -5.784 1.00 91.94 107 CYS A CA 1
ATOM 831 C C . CYS A 1 107 ? 10.548 -0.178 -4.466 1.00 91.94 107 CYS A C 1
ATOM 833 O O . CYS A 1 107 ? 11.455 0.638 -4.293 1.00 91.94 107 CYS A O 1
ATOM 835 N N . THR A 1 108 ? 10.247 -1.102 -3.548 1.00 92.75 108 THR A N 1
ATOM 836 C CA . THR A 1 108 ? 10.854 -1.088 -2.204 1.00 92.75 108 THR A CA 1
ATOM 837 C C . THR A 1 108 ? 12.320 -1.526 -2.169 1.00 92.75 108 THR A C 1
ATOM 839 O O . THR A 1 108 ? 13.019 -1.256 -1.198 1.00 92.75 108 THR A O 1
ATOM 842 N N . GLY A 1 109 ? 12.830 -2.118 -3.256 1.00 92.19 109 GLY A N 1
ATOM 843 C CA . GLY A 1 109 ? 14.261 -2.395 -3.413 1.00 92.19 109 GLY A CA 1
ATOM 844 C C . GLY A 1 109 ? 15.128 -1.131 -3.506 1.00 92.19 109 GLY A C 1
ATOM 845 O O . GLY A 1 109 ? 16.320 -1.187 -3.215 1.00 92.19 109 GLY A O 1
ATOM 846 N N . CYS A 1 110 ? 14.543 0.012 -3.889 1.00 95.44 110 CYS A N 1
ATOM 847 C CA . CYS A 1 110 ? 15.254 1.292 -4.019 1.00 95.44 110 CYS A CA 1
ATOM 848 C C . CYS A 1 110 ? 14.597 2.456 -3.254 1.00 95.44 110 CYS A C 1
ATOM 850 O O . CYS A 1 110 ? 15.224 3.500 -3.064 1.00 95.44 110 CYS A O 1
ATOM 852 N N . HIS A 1 111 ? 13.340 2.319 -2.831 1.00 93.69 111 HIS A N 1
ATOM 853 C CA . HIS A 1 111 ? 12.579 3.366 -2.151 1.00 93.69 111 HIS A CA 1
ATOM 854 C C . HIS A 1 111 ? 11.975 2.855 -0.845 1.00 93.69 111 HIS A C 1
ATOM 856 O O . HIS A 1 111 ? 11.592 1.698 -0.742 1.00 93.69 111 HIS A O 1
ATOM 862 N N . SER A 1 112 ? 11.827 3.722 0.157 1.00 92.12 112 SER A N 1
ATOM 863 C CA . SER A 1 112 ? 11.034 3.356 1.331 1.00 92.12 112 SER A CA 1
ATOM 864 C C . SER A 1 112 ? 9.556 3.264 0.964 1.00 92.12 112 SER A C 1
ATOM 866 O O . SER A 1 112 ? 9.065 3.999 0.098 1.00 92.12 112 SER A O 1
ATOM 868 N N . ARG A 1 113 ? 8.828 2.386 1.660 1.00 89.31 113 ARG A N 1
ATOM 869 C CA . ARG A 1 113 ? 7.386 2.249 1.459 1.00 89.31 113 ARG A CA 1
ATOM 870 C C . ARG A 1 113 ? 6.635 3.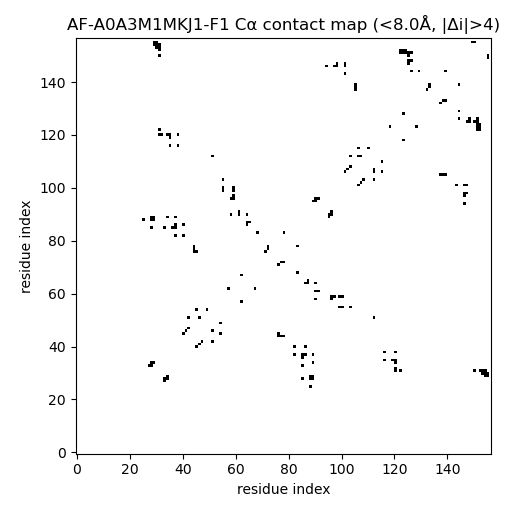545 1.757 1.00 89.31 113 ARG A C 1
ATOM 872 O O . ARG A 1 113 ? 5.759 3.923 0.992 1.00 89.31 113 ARG A O 1
ATOM 879 N N . GLU A 1 114 ? 7.060 4.267 2.787 1.00 87.06 114 GLU A N 1
ATOM 880 C CA . GLU A 1 114 ? 6.538 5.590 3.143 1.00 87.06 114 GLU A CA 1
ATOM 881 C C . GLU A 1 114 ? 6.658 6.597 1.989 1.00 87.06 114 GLU A C 1
ATOM 883 O O . GLU A 1 114 ? 5.681 7.249 1.630 1.00 87.06 114 GLU A O 1
ATOM 888 N N . ARG A 1 115 ? 7.827 6.681 1.337 1.00 90.38 115 ARG A N 1
ATOM 889 C CA . ARG A 1 115 ? 8.040 7.596 0.205 1.00 90.38 115 ARG A CA 1
ATOM 890 C C . ARG A 1 115 ? 7.144 7.257 -0.987 1.00 90.38 115 ARG A C 1
ATOM 892 O O . ARG A 1 115 ? 6.720 8.158 -1.710 1.00 90.38 115 ARG A O 1
ATOM 899 N N . ILE A 1 116 ? 6.903 5.969 -1.222 1.00 88.38 116 ILE A N 1
ATOM 900 C CA . ILE A 1 116 ? 6.018 5.506 -2.295 1.00 88.38 116 ILE A CA 1
ATOM 901 C C . ILE A 1 116 ? 4.570 5.867 -1.959 1.00 88.38 116 ILE A C 1
ATOM 903 O O . ILE A 1 116 ? 3.904 6.497 -2.776 1.00 88.38 116 ILE A O 1
ATOM 907 N N . ASP A 1 117 ? 4.112 5.534 -0.750 1.00 84.00 117 ASP A N 1
ATOM 908 C CA . ASP A 1 117 ? 2.749 5.812 -0.293 1.00 84.00 117 ASP A CA 1
ATOM 909 C C . ASP A 1 117 ? 2.472 7.333 -0.284 1.00 84.00 117 ASP A C 1
ATOM 911 O O . ASP A 1 117 ? 1.391 7.760 -0.687 1.00 84.00 117 ASP A O 1
ATOM 915 N N . GLN A 1 118 ? 3.463 8.170 0.054 1.00 82.62 118 GLN A N 1
ATOM 916 C CA . GLN A 1 118 ? 3.366 9.628 -0.081 1.00 82.62 118 GLN A CA 1
ATOM 917 C C . GLN A 1 118 ? 3.192 10.066 -1.544 1.00 82.62 118 GLN A C 1
ATOM 919 O O . GLN A 1 118 ? 2.315 10.874 -1.842 1.00 82.62 118 GLN A O 1
ATOM 924 N N . ALA A 1 119 ? 3.999 9.534 -2.467 1.00 83.75 119 ALA A N 1
ATOM 925 C CA . ALA A 1 119 ? 3.901 9.888 -3.884 1.00 83.75 119 ALA A CA 1
ATOM 926 C C . ALA A 1 119 ? 2.543 9.492 -4.494 1.00 83.75 119 ALA A C 1
ATOM 928 O O . ALA A 1 119 ? 2.007 10.237 -5.316 1.00 83.75 119 ALA A O 1
ATOM 929 N N . LEU A 1 120 ? 1.990 8.348 -4.069 1.00 79.19 120 LEU A N 1
ATOM 930 C CA . LEU A 1 120 ? 0.640 7.910 -4.432 1.00 79.19 120 LEU A CA 1
ATOM 931 C C . LEU A 1 120 ? -0.420 8.848 -3.849 1.00 79.19 120 LEU A C 1
ATOM 933 O O . LEU A 1 120 ? -1.326 9.272 -4.562 1.00 79.19 120 LEU A O 1
ATOM 937 N N . ALA A 1 121 ? -0.279 9.227 -2.576 1.00 76.31 121 ALA A N 1
ATOM 938 C CA . ALA A 1 121 ? -1.228 10.112 -1.908 1.00 76.31 121 ALA A CA 1
ATOM 939 C C . ALA A 1 121 ? -1.277 11.523 -2.516 1.00 76.31 121 ALA A C 1
ATOM 941 O O . ALA A 1 121 ? -2.328 12.166 -2.512 1.00 76.31 121 ALA A O 1
ATOM 942 N N . GLU A 1 122 ? -0.151 11.992 -3.056 1.00 78.31 122 GLU A N 1
ATOM 943 C CA . GLU A 1 122 ? -0.028 13.253 -3.792 1.00 78.31 122 GLU A CA 1
ATOM 944 C C . GLU A 1 122 ? -0.639 13.194 -5.206 1.00 78.31 122 GLU A C 1
ATOM 946 O O . GLU A 1 122 ? -0.690 14.220 -5.884 1.00 78.31 122 GLU A O 1
ATOM 951 N N . GLY A 1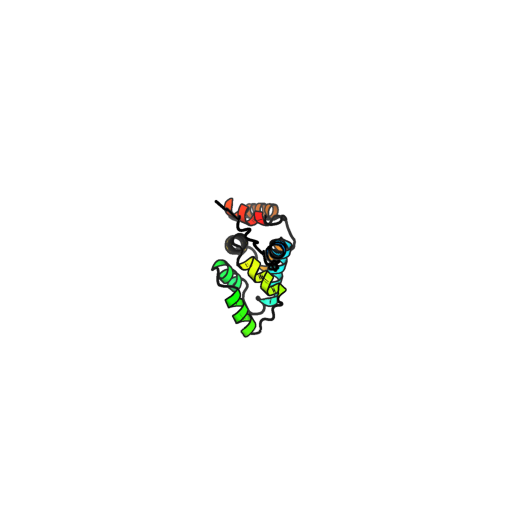 123 ? -1.099 12.022 -5.665 1.00 74.62 123 GLY A N 1
ATOM 952 C CA . GLY A 1 123 ? -1.681 11.848 -6.999 1.00 74.62 123 GLY A CA 1
ATOM 953 C C . GLY A 1 123 ? -0.684 12.144 -8.119 1.00 74.62 123 GLY A C 1
ATOM 954 O O . GLY A 1 123 ? -1.060 12.653 -9.174 1.00 74.62 123 GLY A O 1
ATOM 955 N N . ARG A 1 124 ? 0.610 11.904 -7.875 1.00 77.88 124 ARG A N 1
ATOM 956 C CA . ARG A 1 124 ? 1.643 12.170 -8.877 1.00 77.88 124 ARG A CA 1
ATOM 957 C C . ARG A 1 124 ? 1.473 11.238 -10.070 1.00 77.88 124 ARG A C 1
ATOM 959 O O . ARG A 1 124 ? 1.178 10.061 -9.902 1.00 77.88 124 ARG A O 1
ATOM 966 N N . ASP A 1 125 ? 1.762 11.758 -11.260 1.00 80.56 125 ASP A N 1
ATOM 967 C CA . ASP A 1 125 ? 1.747 10.983 -12.499 1.00 80.56 125 ASP A CA 1
ATOM 968 C C . ASP A 1 125 ? 2.741 9.810 -12.417 1.00 80.56 125 ASP A C 1
ATOM 970 O O . ASP A 1 125 ? 3.969 9.983 -12.467 1.00 80.56 125 ASP A O 1
ATOM 974 N N . LEU A 1 126 ? 2.189 8.607 -12.244 1.00 80.44 126 LEU A N 1
ATOM 975 C CA . LEU A 1 126 ? 2.968 7.387 -12.114 1.00 80.44 126 LEU A CA 1
ATOM 976 C C . LEU A 1 126 ? 3.653 7.004 -13.418 1.00 80.44 126 LEU A C 1
ATOM 978 O O . LEU A 1 126 ? 4.715 6.394 -13.344 1.00 80.44 126 LEU A O 1
ATOM 982 N N . ASP A 1 127 ? 3.124 7.360 -14.585 1.00 84.56 127 ASP A N 1
ATOM 983 C CA . ASP A 1 127 ? 3.768 7.031 -15.856 1.00 84.56 127 ASP A CA 1
ATOM 984 C C . ASP A 1 127 ? 5.067 7.830 -15.993 1.00 84.56 127 ASP A C 1
ATOM 986 O O . ASP A 1 127 ? 6.134 7.265 -16.251 1.00 84.56 127 ASP A O 1
ATOM 990 N N . VAL A 1 128 ? 5.027 9.130 -15.684 1.00 87.62 128 VAL A N 1
ATOM 991 C CA . VAL A 1 128 ? 6.229 9.980 -15.655 1.00 87.62 128 VAL A CA 1
ATOM 992 C C . VAL A 1 128 ? 7.248 9.476 -14.627 1.00 87.62 128 VAL A C 1
ATOM 994 O O . VAL A 1 128 ? 8.454 9.431 -14.903 1.00 87.62 128 VAL A O 1
ATOM 997 N N . ILE A 1 129 ? 6.785 9.080 -13.436 1.00 89.25 129 ILE A N 1
ATOM 998 C CA . ILE A 1 129 ? 7.655 8.532 -12.386 1.00 89.25 129 ILE A CA 1
ATOM 999 C C . ILE A 1 129 ? 8.306 7.219 -12.843 1.00 89.25 129 ILE A C 1
ATOM 1001 O O . ILE A 1 129 ? 9.524 7.072 -12.701 1.00 89.25 129 ILE A O 1
ATOM 1005 N N . GLN A 1 130 ? 7.534 6.300 -13.424 1.00 89.88 130 GLN A N 1
ATOM 1006 C CA . GLN A 1 130 ? 8.018 5.009 -13.914 1.00 89.88 130 GLN A CA 1
ATOM 1007 C C . GLN A 1 130 ? 9.077 5.183 -15.003 1.00 89.88 130 GLN A C 1
ATOM 1009 O O . GLN A 1 130 ? 10.150 4.588 -14.904 1.00 89.88 130 GLN A O 1
ATOM 1014 N N . GLN A 1 131 ? 8.845 6.057 -15.988 1.00 92.06 131 GLN A N 1
ATOM 1015 C CA . GLN A 1 131 ? 9.831 6.320 -17.045 1.00 92.06 131 GLN A CA 1
ATOM 1016 C C . GLN A 1 131 ? 11.146 6.868 -16.481 1.00 92.06 131 GLN A C 1
ATOM 1018 O O . GLN A 1 131 ? 12.237 6.489 -16.921 1.00 92.06 131 GLN A O 1
ATOM 1023 N N . LYS A 1 132 ? 11.064 7.726 -15.457 1.00 93.81 132 LYS A N 1
ATOM 1024 C CA . LYS A 1 132 ? 12.253 8.195 -14.743 1.00 93.81 132 LYS A CA 1
ATOM 1025 C C . LYS A 1 132 ? 12.967 7.035 -14.045 1.00 93.81 132 LYS A C 1
ATOM 1027 O O . LYS A 1 132 ? 14.176 6.910 -14.203 1.00 93.81 132 LYS A O 1
ATOM 1032 N N . MET A 1 133 ? 12.252 6.183 -13.311 1.00 95.00 133 MET A N 1
ATOM 1033 C CA . MET A 1 133 ? 12.831 5.026 -12.613 1.00 95.00 133 MET A CA 1
ATOM 1034 C C . MET A 1 133 ? 13.512 4.047 -13.579 1.00 95.00 133 MET A C 1
ATOM 1036 O O . MET A 1 133 ? 14.635 3.625 -13.314 1.00 95.00 133 MET A O 1
ATOM 1040 N N . ILE A 1 134 ? 12.884 3.749 -14.721 1.00 95.00 134 ILE A N 1
ATOM 1041 C CA . ILE A 1 134 ? 13.442 2.876 -15.767 1.00 95.00 134 ILE A CA 1
ATOM 1042 C C . ILE A 1 134 ? 14.751 3.457 -16.310 1.00 95.00 134 ILE A C 1
ATOM 1044 O O . ILE A 1 134 ? 15.745 2.741 -16.423 1.00 95.00 134 ILE A O 1
ATOM 1048 N N . ARG A 1 135 ? 14.805 4.775 -16.555 1.00 96.19 135 ARG A N 1
ATOM 1049 C CA . ARG A 1 135 ? 16.047 5.460 -16.959 1.00 96.19 135 ARG A CA 1
ATOM 1050 C C . ARG A 1 135 ? 17.166 5.322 -15.920 1.00 96.19 135 ARG A C 1
ATOM 1052 O O . ARG A 1 135 ? 18.331 5.279 -16.297 1.00 96.19 135 ARG A O 1
ATOM 1059 N N . PHE A 1 136 ? 16.821 5.251 -14.635 1.00 95.19 136 PHE A N 1
ATOM 1060 C CA . PHE A 1 136 ? 17.770 5.031 -13.537 1.00 95.19 136 PHE A CA 1
ATOM 1061 C C . PHE A 1 136 ? 18.011 3.545 -13.212 1.00 95.19 136 PHE A C 1
ATOM 1063 O O . PHE A 1 136 ? 18.675 3.246 -12.224 1.00 95.19 136 PHE A O 1
ATOM 1070 N N . GLY A 1 137 ? 17.523 2.619 -14.045 1.00 94.06 137 GLY A N 1
ATOM 1071 C CA . GLY A 1 137 ? 17.830 1.190 -13.947 1.00 94.06 137 GLY A CA 1
ATOM 1072 C C . GLY A 1 137 ? 16.764 0.329 -13.267 1.00 94.06 137 GLY A C 1
ATOM 1073 O O . GLY A 1 137 ? 17.015 -0.850 -13.023 1.00 94.06 137 GLY A O 1
ATOM 1074 N N . ALA A 1 138 ? 15.575 0.864 -12.971 1.00 94.69 138 ALA A N 1
ATOM 1075 C CA . ALA A 1 138 ? 14.469 0.034 -12.499 1.00 94.69 138 ALA A CA 1
ATOM 1076 C C . ALA A 1 138 ? 14.012 -0.948 -13.591 1.00 94.69 138 ALA A C 1
ATOM 1078 O O . ALA A 1 138 ? 13.850 -0.575 -14.754 1.00 94.69 138 ALA A O 1
ATOM 1079 N N . ASN A 1 139 ? 13.756 -2.199 -13.204 1.00 92.75 139 ASN A N 1
ATOM 1080 C CA . ASN A 1 139 ? 13.236 -3.229 -14.099 1.00 92.75 139 ASN A CA 1
ATOM 1081 C C . ASN A 1 139 ? 11.727 -3.402 -13.878 1.00 92.75 139 ASN A C 1
ATOM 1083 O O . ASN A 1 139 ? 11.307 -4.031 -12.905 1.00 92.75 139 ASN A O 1
ATOM 1087 N N . LEU A 1 140 ? 10.932 -2.820 -14.778 1.00 92.31 140 LEU A N 1
ATOM 1088 C CA . LEU A 1 140 ? 9.474 -2.925 -14.809 1.00 92.31 140 LEU A CA 1
ATOM 1089 C C . LEU A 1 140 ? 9.031 -3.463 -16.170 1.00 92.31 140 LEU A C 1
ATOM 1091 O O . LEU A 1 140 ? 9.231 -2.814 -17.200 1.00 92.31 140 LEU A O 1
ATOM 1095 N N . SER A 1 141 ? 8.387 -4.627 -16.185 1.00 93.38 141 SER A N 1
ATOM 1096 C CA . SER A 1 141 ? 7.778 -5.172 -17.405 1.00 93.38 141 SER A CA 1
ATOM 1097 C C . SER A 1 141 ? 6.591 -4.321 -17.874 1.00 93.38 141 SER A C 1
ATOM 1099 O O . SER A 1 141 ? 5.973 -3.616 -17.079 1.00 93.38 141 SER A O 1
ATOM 1101 N N . ALA A 1 142 ? 6.201 -4.437 -19.148 1.00 90.75 142 ALA A N 1
ATOM 1102 C CA . ALA A 1 142 ? 5.019 -3.739 -19.672 1.00 90.75 142 ALA A CA 1
ATOM 1103 C C . ALA A 1 142 ? 3.734 -4.077 -18.887 1.00 90.75 142 ALA A C 1
ATOM 1105 O O . ALA A 1 142 ? 2.884 -3.216 -18.677 1.00 90.75 142 ALA A O 1
ATOM 1106 N N . ARG A 1 143 ? 3.617 -5.321 -18.395 1.00 90.44 143 ARG A N 1
ATOM 1107 C CA . ARG A 1 143 ? 2.506 -5.753 -17.534 1.00 90.44 143 ARG A CA 1
ATOM 1108 C C . ARG A 1 143 ? 2.523 -5.030 -16.188 1.00 90.44 143 ARG A C 1
ATOM 1110 O O . ARG A 1 143 ? 1.486 -4.552 -15.755 1.00 90.44 143 ARG A O 1
ATOM 1117 N N . GLU A 1 144 ? 3.678 -4.946 -15.531 1.00 92.19 144 GLU A N 1
ATOM 1118 C CA . GLU A 1 144 ? 3.806 -4.248 -14.242 1.00 92.19 144 GLU A CA 1
ATOM 1119 C C . GLU A 1 144 ? 3.575 -2.745 -14.390 1.00 92.19 144 GLU A C 1
ATOM 1121 O O . GLU A 1 144 ? 2.919 -2.152 -13.540 1.00 92.19 144 GLU A O 1
ATOM 1126 N N . GLN A 1 145 ? 4.031 -2.151 -15.496 1.00 90.19 145 GLN A N 1
ATOM 1127 C CA . GLN A 1 145 ? 3.739 -0.754 -15.805 1.00 90.19 145 GLN A CA 1
ATOM 1128 C C . GLN A 1 145 ? 2.234 -0.521 -15.979 1.00 90.19 145 GLN A C 1
ATOM 1130 O O . GLN A 1 145 ? 1.682 0.415 -15.413 1.00 90.19 145 GLN A O 1
ATOM 1135 N N . ASN A 1 146 ? 1.543 -1.419 -16.689 1.00 86.25 146 ASN A N 1
ATOM 1136 C CA . ASN A 1 146 ? 0.092 -1.347 -16.851 1.00 86.25 146 ASN A CA 1
ATOM 1137 C C . ASN A 1 146 ? -0.655 -1.486 -15.513 1.00 86.25 146 ASN A C 1
ATOM 1139 O O . ASN A 1 146 ? -1.569 -0.711 -15.250 1.00 86.25 146 ASN A O 1
ATOM 1143 N N . VAL A 1 147 ? -0.228 -2.418 -14.651 1.00 85.25 147 VAL A N 1
ATOM 1144 C CA . VAL A 1 147 ? -0.776 -2.582 -13.295 1.00 85.25 147 VAL A CA 1
ATOM 1145 C C . VAL A 1 147 ? -0.661 -1.276 -12.505 1.00 85.25 147 VAL A C 1
ATOM 1147 O O . VAL A 1 147 ? -1.637 -0.854 -11.898 1.00 85.25 147 VAL A O 1
ATOM 1150 N N . LEU A 1 148 ? 0.497 -0.610 -12.539 1.00 83.38 148 LEU A N 1
ATOM 1151 C CA . LEU A 1 148 ? 0.701 0.669 -11.848 1.00 83.38 148 LEU A CA 1
ATOM 1152 C C . LEU A 1 148 ? -0.078 1.824 -12.501 1.00 83.38 148 LEU A C 1
ATOM 1154 O O . LEU A 1 148 ? -0.583 2.697 -11.797 1.00 83.38 148 LEU A O 1
ATOM 1158 N N . GLY A 1 149 ? -0.225 1.806 -13.829 1.00 73.75 149 GLY A N 1
ATOM 1159 C CA . GLY A 1 149 ? -0.960 2.806 -14.610 1.00 73.75 149 GLY A CA 1
ATOM 1160 C C . GLY A 1 149 ? -2.466 2.836 -14.332 1.00 73.75 149 GLY A C 1
ATOM 1161 O O . GLY A 1 149 ? -3.119 3.840 -14.606 1.00 73.75 149 GLY A O 1
ATOM 1162 N N . VAL A 1 150 ? -3.020 1.792 -13.707 1.00 64.94 150 VAL A N 1
ATOM 1163 C CA . VAL A 1 150 ? -4.397 1.785 -13.187 1.00 64.94 150 VAL A CA 1
ATOM 1164 C C . VAL A 1 150 ? -4.638 2.897 -12.144 1.00 64.94 150 VAL A C 1
ATOM 1166 O O . VAL A 1 150 ? -5.781 3.298 -11.954 1.00 64.94 150 VAL A O 1
ATOM 1169 N N . PHE A 1 151 ? -3.582 3.447 -11.532 1.00 60.28 151 PHE A N 1
ATOM 1170 C CA . PHE A 1 151 ? -3.649 4.530 -10.540 1.00 60.28 151 PHE A CA 1
ATOM 1171 C C . PHE A 1 151 ? -3.179 5.899 -11.058 1.00 60.28 151 PHE A C 1
ATOM 1173 O O . PHE A 1 151 ? -2.784 6.766 -10.282 1.00 60.28 151 PHE A O 1
ATOM 1180 N N . SER A 1 152 ? -3.224 6.122 -12.373 1.00 55.19 152 SER A N 1
ATOM 1181 C CA . SER A 1 152 ? -2.797 7.368 -13.038 1.00 55.19 152 SER A CA 1
ATOM 1182 C C . SER A 1 152 ? -3.760 8.565 -12.865 1.00 55.19 152 SER A C 1
ATOM 1184 O O . SER A 1 152 ? -3.802 9.460 -13.709 1.00 55.19 152 SER A O 1
ATOM 1186 N N . GLY A 1 153 ? -4.527 8.630 -11.769 1.00 48.62 153 GLY A N 1
ATOM 1187 C CA . GLY A 1 153 ? -5.418 9.763 -11.480 1.00 48.62 153 GLY A CA 1
ATOM 1188 C C . GLY A 1 153 ? -6.842 9.632 -12.041 1.00 48.62 153 GLY A C 1
ATOM 1189 O O . GLY A 1 153 ? -7.548 10.635 -12.180 1.00 48.62 153 GLY A O 1
ATOM 1190 N N . GLN A 1 154 ? -7.263 8.426 -12.439 1.00 42.44 154 GLN A N 1
ATOM 1191 C CA . GLN A 1 154 ? -8.620 8.144 -12.915 1.00 42.44 154 GLN A CA 1
ATOM 1192 C C . GLN A 1 154 ? -9.274 7.072 -12.044 1.00 42.44 154 GLN A C 1
ATOM 1194 O O . GLN A 1 154 ? -8.633 6.104 -11.649 1.00 42.44 154 GLN A O 1
ATOM 1199 N N . ALA A 1 155 ? -10.575 7.235 -11.780 1.00 39.78 155 ALA A N 1
ATOM 1200 C CA . ALA A 1 155 ? -11.357 6.262 -11.023 1.00 39.78 155 ALA A CA 1
ATOM 1201 C C . ALA A 1 155 ? -11.199 4.853 -11.611 1.00 39.78 155 ALA A C 1
ATOM 1203 O O . ALA A 1 155 ? -11.281 4.681 -12.833 1.00 39.78 155 ALA A O 1
ATOM 1204 N N . LEU A 1 156 ? -11.022 3.859 -10.734 1.00 43.38 156 LEU A N 1
ATOM 1205 C CA . LEU A 1 156 ? -11.069 2.450 -11.101 1.00 43.38 156 LEU A CA 1
ATOM 1206 C C . LEU A 1 156 ? -12.448 2.163 -11.708 1.00 43.38 156 LEU A C 1
ATOM 1208 O O . LEU A 1 156 ? -13.437 2.050 -10.988 1.00 43.38 156 LEU A O 1
ATOM 1212 N N . LYS A 1 157 ? -12.522 2.124 -13.038 1.00 35.56 157 LYS A N 1
ATOM 1213 C CA . LYS A 1 157 ? -13.688 1.612 -13.764 1.00 35.56 157 LYS A CA 1
ATOM 1214 C C . LYS A 1 157 ? -13.669 0.094 -13.772 1.00 35.56 157 LYS A C 1
ATOM 1216 O O . LYS A 1 157 ? -12.547 -0.470 -13.858 1.00 35.56 157 LYS A O 1
#

Mean predicted aligned error: 10.12 Å

Sequence (157 aa):
MLRLPLTILIVFAAVPALAAPSSQHLGSLSTDKGISGFHKVIEKRCTTCHSRDRIDKALAERQDIEAILARMTGKGANLSPAERELLTAWWQDDRFAEVNRVIQLRCTGCHSRERIDQALAEGRDLDVIQQKMIRFGANLSAREQNVLGVFSGQALK

Radius of gyration: 23.59 Å; Cα contacts (8 Å, |Δi|>4): 115; chains: 1; bounding box: 94×40×41 Å

Foldseek 3Di:
DDDDDDDDDDDDDDDDDPDDPPPVVLLVCQALQVLLLLVVCCVPFVVVPDPPVVVLVCLLVLPDLVVVVVVVVVVPGDDDPVNSVSNNSQSPDPLNNVLSVLCVVFPVVPDPPVVVSVCSSVLHQVLVVVVVVVVVPGDADPVNSVSNCCSNRDGND

Solvent-accessible surface area (backbone atoms only — not comparable to full-atom values): 9566 Å² total; per-residue (Å²): 138,90,83,84,86,84,82,83,84,84,82,82,80,84,74,84,78,82,78,80,77,61,70,70,57,53,57,60,46,52,25,70,69,27,51,38,47,42,55,51,47,44,61,69,61,45,46,78,84,39,58,66,66,61,53,52,50,40,49,64,67,66,54,63,56,69,64,48,52,54,54,37,40,78,72,68,49,85,71,54,73,68,56,50,49,48,48,49,58,50,63,71,31,67,68,54,35,52,35,52,45,49,44,63,69,61,44,47,81,83,37,57,65,66,62,50,54,50,44,58,54,69,59,49,59,46,65,65,50,48,56,52,41,42,75,74,68,49,84,72,52,75,66,58,48,52,52,53,50,58,63,59,76,51,66,67,122

Secondary structure (DSSP, 8-state):
---------------------HHHHHHHHTSHHHHHHHHHHIIIIITTTS-HHHHHHHHHTT--HHHHHHHHHHTT----HHHHHHHHHHHT-HHHHHHHHHIIIIITTTS-HHHHHHHHHTT--HHHHHHHHHHTT----HHHHHHHHTTSSS---

Nearest PDB structures (foldseek):
  6ukj-assembly1_A  TM=2.300E-01  e=8.474E+00  Plasmodium falciparum 7G8

pLDDT: mean 81.46, std 17.02, range [35.56, 98.19]